Protein AF-A0A7X8H2G3-F1 (afdb_monomer_lite)

Foldseek 3Di:
DDPPPPQPFDWAAAPVPRDIDTDRDDDDPPHSHDPVRVVVVVVVVVVVVVVVVVLVVVLVVLLVCCVVPNKDFLVVSCVVVVDDSVSSVVSVVVCVVVQQKDKDWDDDPDDDDTTIIIHGPPPD

Radius of gyration: 27.47 Å; chains: 1; bounding box: 65×42×74 Å

Secondary structure (DSSP, 8-state):
--------PEEEE-TTT--EEEES--S-TTS---HHHHHHHHHHHHHHHHHHHHHHHHHHHHHHHHHHH-SEEHHHHHHHHT--HHHHHHHHHHHHHTTSEEEEEEPPSSSSPPEEEEEE----

Structure (mmCIF, N/CA/C/O backbone):
data_AF-A0A7X8H2G3-F1
#
_entry.id   AF-A0A7X8H2G3-F1
#
loop_
_atom_site.group_PDB
_atom_site.id
_atom_site.type_symbol
_atom_site.label_atom_id
_atom_site.label_alt_id
_atom_site.label_comp_id
_atom_site.label_asym_id
_atom_site.label_entity_id
_atom_site.label_seq_id
_atom_site.pdbx_PDB_ins_code
_atom_site.Cartn_x
_atom_site.Cartn_y
_atom_site.Cartn_z
_atom_site.occupancy
_atom_site.B_iso_or_equiv
_atom_site.auth_seq_id
_atom_site.auth_comp_id
_atom_site.auth_asym_id
_atom_site.auth_atom_id
_atom_site.pdbx_PDB_model_num
ATOM 1 N N . MET A 1 1 ? -41.137 31.324 54.598 1.00 36.53 1 MET A N 1
ATOM 2 C CA . MET A 1 1 ? -40.638 29.956 54.339 1.00 36.53 1 MET A CA 1
ATOM 3 C C . MET A 1 1 ? -40.119 29.916 52.912 1.00 36.53 1 MET A C 1
ATOM 5 O O . MET A 1 1 ? -40.922 29.899 51.993 1.00 36.53 1 MET A O 1
ATOM 9 N N . VAL A 1 2 ? -38.802 30.014 52.719 1.00 39.34 2 VAL A N 1
ATOM 10 C CA . VAL A 1 2 ? -38.178 29.915 51.390 1.00 39.34 2 VAL A CA 1
ATOM 11 C C . VAL A 1 2 ? -37.673 28.482 51.263 1.00 39.34 2 VAL A C 1
ATOM 13 O O . VAL A 1 2 ? -36.795 28.074 52.019 1.00 39.34 2 VAL A O 1
ATOM 16 N N . MET A 1 3 ? -38.301 27.694 50.392 1.00 40.03 3 MET A N 1
ATOM 17 C CA . MET A 1 3 ? -37.869 26.334 50.073 1.00 40.03 3 MET A CA 1
ATOM 18 C C . MET A 1 3 ? -36.487 26.419 49.418 1.00 40.03 3 MET A C 1
ATOM 20 O O . MET A 1 3 ? -36.346 26.955 48.319 1.00 40.03 3 MET A O 1
ATOM 24 N N . GLY A 1 4 ? -35.458 25.937 50.115 1.00 42.22 4 GLY A N 1
ATOM 25 C CA . GLY A 1 4 ? -34.125 25.784 49.550 1.00 42.22 4 GLY A CA 1
ATOM 26 C C . GLY A 1 4 ? -34.157 24.707 48.471 1.00 42.22 4 GLY A C 1
ATOM 27 O O . GLY A 1 4 ? -34.180 23.520 48.787 1.00 42.22 4 GLY A O 1
ATOM 28 N N . ASN A 1 5 ? -34.146 25.113 47.202 1.00 48.19 5 ASN A N 1
ATOM 29 C CA . ASN A 1 5 ? -33.865 24.204 46.096 1.00 48.19 5 ASN A CA 1
ATOM 30 C C . ASN A 1 5 ? -32.389 23.796 46.174 1.00 48.19 5 ASN A C 1
ATOM 32 O O . ASN A 1 5 ? -31.510 24.444 45.611 1.00 48.19 5 ASN A O 1
ATOM 36 N N . SER A 1 6 ? -32.125 22.723 46.919 1.00 51.69 6 SER A N 1
ATOM 37 C CA . SER A 1 6 ? -30.857 22.002 46.915 1.00 51.69 6 SER A CA 1
ATOM 38 C C . SER A 1 6 ? -30.659 21.373 45.533 1.00 51.69 6 SER A C 1
ATOM 40 O O . SER A 1 6 ? -31.082 20.247 45.269 1.00 51.69 6 SER A O 1
ATOM 42 N N . LEU A 1 7 ? -30.056 22.126 44.614 1.00 52.06 7 LEU A N 1
ATOM 43 C CA . LEU A 1 7 ? -29.470 21.560 43.405 1.00 52.06 7 LEU A CA 1
ATOM 44 C C . LEU A 1 7 ? -28.256 20.743 43.854 1.00 52.06 7 LEU A C 1
ATOM 46 O O . LEU A 1 7 ? -27.171 21.281 44.065 1.00 52.06 7 LEU A O 1
ATOM 50 N N . SER A 1 8 ? -28.456 19.445 44.074 1.00 56.97 8 SER A N 1
ATOM 51 C CA . SER A 1 8 ? -27.357 18.533 44.375 1.00 56.97 8 SER A CA 1
ATOM 52 C C . SER A 1 8 ? -26.426 18.468 43.162 1.00 56.97 8 SER A C 1
ATOM 54 O O . SER A 1 8 ? -26.783 17.963 42.100 1.00 56.97 8 SER A O 1
ATOM 56 N N . ALA A 1 9 ? -25.231 19.044 43.299 1.00 59.00 9 ALA A N 1
ATOM 57 C CA . ALA A 1 9 ? -24.186 18.924 42.297 1.00 59.00 9 ALA A CA 1
ATOM 58 C C . ALA A 1 9 ? -23.723 17.464 42.261 1.00 59.00 9 ALA A C 1
ATOM 60 O O . ALA A 1 9 ? -23.255 16.920 43.263 1.00 59.00 9 ALA A O 1
ATOM 61 N N . TYR A 1 10 ? -23.857 16.816 41.109 1.00 65.31 10 TYR A N 1
ATOM 62 C CA . TYR A 1 10 ? -23.381 15.452 40.947 1.00 65.31 10 TYR A CA 1
ATOM 63 C C . TYR A 1 10 ? -21.933 15.477 40.462 1.00 65.31 10 TYR A C 1
ATOM 65 O O . TYR A 1 10 ? -21.620 16.068 39.425 1.00 65.31 10 TYR A O 1
ATOM 73 N N . ARG A 1 11 ? -21.051 14.808 41.211 1.00 68.88 11 ARG A N 1
ATOM 74 C CA . ARG A 1 11 ? -19.658 14.561 40.826 1.00 68.88 11 ARG A CA 1
ATOM 75 C C . ARG A 1 11 ? -19.550 13.258 40.056 1.00 68.88 11 ARG A C 1
ATOM 77 O O . ARG A 1 11 ? -19.996 12.213 40.530 1.00 68.88 11 ARG A O 1
ATOM 84 N N . PHE A 1 12 ? -18.916 13.294 38.890 1.00 74.94 12 PHE A N 1
ATOM 85 C CA . PHE A 1 12 ? -18.585 12.081 38.148 1.00 74.94 12 PHE A CA 1
ATOM 86 C C . PHE A 1 12 ? -17.124 12.063 37.728 1.00 74.94 12 PHE A C 1
ATOM 88 O O . PHE A 1 12 ? -16.520 13.092 37.437 1.00 74.94 12 PHE A O 1
ATOM 95 N N . LYS A 1 13 ? -16.574 10.852 37.640 1.00 79.12 13 LYS A N 1
ATOM 96 C CA . LYS A 1 13 ? -15.223 10.604 37.150 1.00 79.12 13 LYS A CA 1
ATOM 97 C C . LYS A 1 13 ? -15.294 10.086 35.721 1.00 79.12 13 LYS A C 1
ATOM 99 O O . LYS A 1 13 ? -15.944 9.072 35.467 1.00 79.12 13 LYS A O 1
ATOM 104 N N . CYS A 1 14 ? -14.646 10.784 34.793 1.00 78.75 14 CYS A N 1
ATOM 105 C CA . CYS A 1 14 ? -14.548 10.339 33.407 1.00 78.75 14 CYS A CA 1
ATOM 106 C C . CYS A 1 14 ? -13.793 9.002 33.329 1.00 78.75 14 CYS A C 1
ATOM 108 O O . CYS A 1 14 ? -12.720 8.876 33.915 1.00 78.75 14 CYS A O 1
ATOM 110 N N . ILE A 1 15 ? -14.314 8.023 32.590 1.00 83.75 15 ILE A N 1
ATOM 111 C CA . ILE A 1 15 ? -13.676 6.708 32.424 1.00 83.75 15 ILE A CA 1
ATOM 112 C C . ILE A 1 15 ? -12.333 6.835 31.686 1.00 83.75 15 ILE A C 1
ATOM 114 O O . ILE A 1 15 ? -11.356 6.206 32.086 1.00 83.75 15 ILE A O 1
ATOM 118 N N . ASP A 1 16 ? -12.260 7.697 30.669 1.00 82.50 16 ASP A N 1
ATOM 119 C CA . ASP A 1 16 ? -11.067 7.838 29.825 1.00 82.50 16 ASP A CA 1
ATOM 120 C C . ASP A 1 16 ? -9.958 8.652 30.496 1.00 82.50 16 ASP A C 1
ATOM 122 O O . ASP A 1 16 ? -8.820 8.205 30.595 1.00 82.50 16 ASP A O 1
ATOM 126 N N . CYS A 1 17 ? -10.266 9.870 30.953 1.00 86.19 17 CYS A N 1
ATOM 127 C CA . CYS A 1 17 ? -9.245 10.775 31.490 1.00 86.19 17 CYS A CA 1
ATOM 128 C C . CYS A 1 17 ? -9.153 10.771 33.016 1.00 86.19 17 CYS A C 1
ATOM 130 O O . CYS A 1 17 ? -8.315 11.483 33.566 1.00 86.19 17 CYS A O 1
ATOM 132 N N . ARG A 1 18 ? -10.018 10.014 33.709 1.00 83.19 18 ARG A N 1
ATOM 133 C CA . ARG A 1 18 ? -10.097 9.923 35.180 1.00 83.19 18 ARG A CA 1
ATOM 134 C C . ARG A 1 18 ? -10.293 11.257 35.911 1.00 83.19 18 ARG A C 1
ATOM 136 O O . ARG A 1 18 ? -10.220 11.271 37.137 1.00 83.19 18 ARG A O 1
ATOM 143 N N . LYS A 1 19 ? -10.559 12.356 35.198 1.00 82.81 19 LYS A N 1
ATOM 144 C CA . LYS A 1 19 ? -10.857 13.666 35.788 1.00 82.81 19 LYS A CA 1
ATOM 145 C C . LYS A 1 19 ? -12.267 13.689 36.363 1.00 82.81 19 LYS A C 1
ATOM 147 O O . LYS A 1 19 ? -13.162 13.023 35.838 1.00 82.81 19 LYS A O 1
ATOM 152 N N . GLU A 1 20 ? -12.424 14.450 37.436 1.00 80.38 20 GLU A N 1
ATOM 153 C CA . GLU A 1 20 ? -13.693 14.652 38.123 1.00 80.38 20 GLU A CA 1
ATOM 154 C C . GLU A 1 20 ? -14.376 15.913 37.589 1.00 80.38 20 GLU A C 1
ATOM 156 O O . GLU A 1 20 ? -13.713 16.913 37.313 1.00 80.38 20 GLU A O 1
ATOM 161 N N . TYR A 1 21 ? -15.685 15.840 37.389 1.00 73.12 21 TYR A N 1
ATOM 162 C CA . TYR A 1 21 ? -16.489 16.912 36.817 1.00 73.12 21 TYR A CA 1
ATOM 163 C C . TYR A 1 21 ? -17.759 17.087 37.648 1.00 73.12 21 TYR A C 1
ATOM 165 O O . TYR A 1 21 ? -18.391 16.099 38.030 1.00 73.12 21 TYR A O 1
ATOM 173 N N . GLU A 1 22 ? -18.128 18.340 37.901 1.00 69.38 22 GLU A N 1
ATOM 174 C CA . GLU A 1 22 ? -19.366 18.730 38.579 1.00 69.38 22 GLU A CA 1
ATOM 175 C C . GLU A 1 22 ? -20.378 19.209 37.533 1.00 69.38 22 GLU A C 1
ATOM 177 O O . GLU A 1 22 ? -20.050 20.030 36.676 1.00 69.38 22 GLU A O 1
ATOM 182 N N . THR A 1 23 ? -21.601 18.675 37.563 1.00 64.69 23 THR A N 1
ATOM 183 C CA . THR A 1 23 ? -22.693 19.107 36.674 1.00 64.69 23 THR A CA 1
ATOM 184 C C . THR A 1 23 ? -24.019 19.213 37.430 1.00 64.69 23 THR A C 1
ATOM 186 O O . THR A 1 23 ? -24.273 18.469 38.379 1.00 64.69 23 THR A O 1
ATOM 189 N N . ILE A 1 24 ? -24.844 20.173 37.000 1.00 52.06 24 ILE A N 1
ATOM 190 C CA . ILE A 1 24 ? -26.136 20.566 37.588 1.00 52.06 24 ILE A CA 1
ATOM 191 C C . ILE A 1 24 ? -27.344 20.143 36.730 1.00 52.06 24 ILE A C 1
ATOM 193 O O . ILE A 1 24 ? -28.472 20.257 37.195 1.00 52.06 24 ILE A O 1
ATOM 197 N N . HIS A 1 25 ? -27.144 19.633 35.505 1.00 48.75 25 HIS A N 1
ATOM 198 C CA . HIS A 1 25 ? -28.238 19.225 34.611 1.00 48.75 25 HIS A CA 1
ATOM 199 C C . HIS A 1 25 ? -27.859 17.985 33.782 1.00 48.75 25 HIS A C 1
ATOM 201 O O . HIS A 1 25 ? -26.744 17.891 33.264 1.00 48.75 25 HIS A O 1
ATOM 207 N N . TRP A 1 26 ? -28.785 17.027 33.663 1.00 54.12 26 TRP A N 1
ATOM 208 C CA . TRP A 1 26 ? -28.585 15.747 32.974 1.00 54.12 26 TRP A CA 1
ATOM 209 C C . TRP A 1 26 ? -29.465 15.626 31.729 1.00 54.12 26 TRP A C 1
ATOM 211 O O . TRP A 1 26 ? -30.659 15.892 31.811 1.00 54.12 26 TRP A O 1
ATOM 221 N N . GLU A 1 27 ? -28.905 15.102 30.636 1.00 48.09 27 GLU A N 1
ATOM 222 C CA . GLU A 1 27 ? -29.690 14.364 29.630 1.00 48.09 27 GLU A CA 1
ATOM 223 C C . GLU A 1 27 ? -29.228 12.900 29.488 1.00 48.09 27 GLU A C 1
ATOM 225 O O . GLU A 1 27 ? -30.066 12.041 29.248 1.00 48.09 27 GLU A O 1
ATOM 230 N N . HIS A 1 28 ? -27.956 12.535 29.748 1.00 51.22 28 HIS A N 1
ATOM 231 C CA . HIS A 1 28 ? -27.510 11.129 29.628 1.00 51.22 28 HIS A CA 1
ATOM 232 C C . HIS A 1 28 ? -26.373 10.711 30.602 1.00 51.22 28 HIS A C 1
ATOM 234 O O . HIS A 1 28 ? -25.193 10.862 30.280 1.00 51.22 28 HIS A O 1
ATOM 240 N N . PRO A 1 29 ? -26.689 10.117 31.775 1.00 54.22 29 PRO A N 1
ATOM 241 C CA . PRO A 1 29 ? -25.709 9.636 32.769 1.00 54.22 29 PRO A CA 1
ATOM 242 C C . PRO A 1 29 ? -24.947 8.349 32.398 1.00 54.22 29 PRO A C 1
ATOM 244 O O . PRO A 1 29 ? -24.005 7.967 33.095 1.00 54.22 29 PRO A O 1
ATOM 247 N N . SER A 1 30 ? -25.329 7.657 31.323 1.00 57.66 30 SER A N 1
ATOM 248 C CA . SER A 1 30 ? -24.874 6.284 31.054 1.00 57.66 30 SER A CA 1
ATOM 249 C C . SER A 1 30 ? -23.427 6.163 30.566 1.00 57.66 30 SER A C 1
ATOM 251 O O . SER A 1 30 ? -22.840 5.093 30.700 1.00 57.66 30 SER A O 1
ATOM 253 N N . GLN A 1 31 ? -22.823 7.225 30.022 1.00 61.12 31 GLN A N 1
ATOM 254 C CA . GLN A 1 31 ? -21.532 7.090 29.334 1.00 61.12 31 GLN A CA 1
ATOM 255 C C . GLN A 1 31 ? -20.30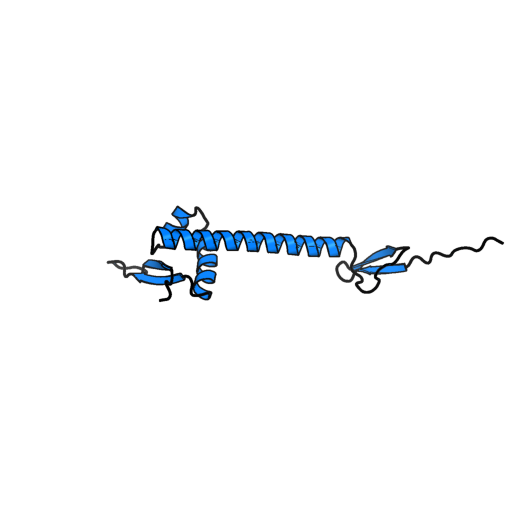5 7.446 30.182 1.00 61.12 31 GLN A C 1
ATOM 257 O O . GLN A 1 31 ? -19.217 7.022 29.816 1.00 61.12 31 GLN A O 1
ATOM 262 N N . ARG A 1 32 ? -20.441 8.191 31.297 1.00 72.56 32 ARG A N 1
ATOM 263 C CA . ARG A 1 32 ? -19.325 8.659 32.165 1.00 72.56 32 ARG A CA 1
ATOM 264 C C . ARG A 1 32 ? -18.047 9.049 31.390 1.00 72.56 32 ARG A C 1
ATOM 266 O O . ARG A 1 32 ? -16.933 8.769 31.827 1.00 72.56 32 ARG A O 1
ATOM 273 N N . ILE A 1 33 ? -18.180 9.702 30.239 1.00 75.69 33 ILE A N 1
ATOM 274 C CA . ILE A 1 33 ? -17.059 10.231 29.454 1.00 75.69 33 ILE A CA 1
ATOM 275 C C . ILE A 1 33 ? -17.275 11.738 29.351 1.00 75.69 33 ILE A C 1
ATOM 277 O O .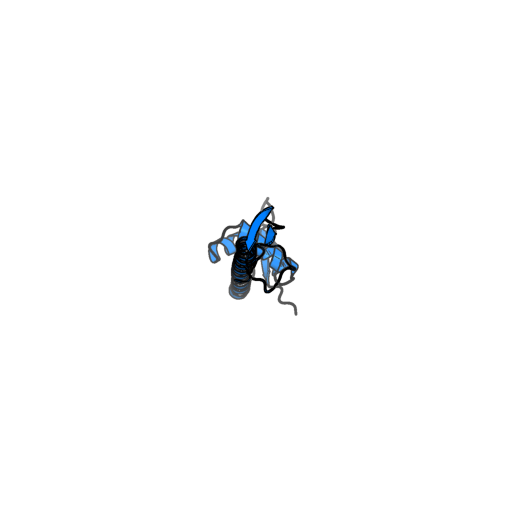 ILE A 1 33 ? -18.360 12.192 28.999 1.00 75.69 33 ILE A O 1
ATOM 281 N N . CYS A 1 34 ? -16.260 12.530 29.693 1.00 80.62 34 CYS A N 1
ATO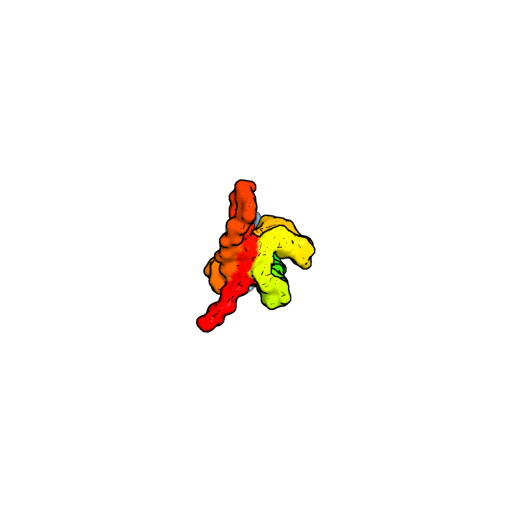M 282 C CA . CYS A 1 34 ? -16.368 13.982 29.613 1.00 80.62 34 CYS A CA 1
ATOM 283 C C . CYS A 1 34 ? -16.399 14.472 28.158 1.00 80.62 34 CYS A C 1
ATOM 285 O O . CYS A 1 34 ? -15.875 13.816 27.253 1.00 80.62 34 CYS A O 1
ATOM 287 N N . GLN A 1 35 ? -16.959 15.666 27.937 1.00 79.38 35 GLN A N 1
ATOM 288 C CA . GLN A 1 35 ? -17.076 16.265 26.603 1.00 79.38 35 GLN A CA 1
ATOM 289 C C . GLN A 1 35 ? -15.729 16.333 25.867 1.00 79.38 35 GLN A C 1
ATOM 291 O O . GLN A 1 35 ? -15.669 16.010 24.683 1.00 79.38 35 GLN A O 1
ATOM 296 N N . SER A 1 36 ? -14.629 16.663 26.556 1.00 82.56 36 SER A N 1
ATOM 297 C CA . SER A 1 36 ? -13.303 16.714 25.926 1.00 82.56 36 SER A CA 1
ATOM 298 C C . SER A 1 36 ? -12.816 15.343 25.440 1.00 82.56 36 SER A C 1
ATOM 300 O O . SER A 1 36 ? -12.233 15.255 24.362 1.00 82.56 36 SER A O 1
ATOM 302 N N . CYS A 1 37 ? -13.092 14.261 26.177 1.00 83.81 37 CYS A N 1
ATOM 303 C CA . CYS A 1 37 ? -12.779 12.898 25.741 1.00 83.81 37 CYS A CA 1
ATOM 304 C C . CYS A 1 37 ? -13.634 12.468 24.541 1.00 83.81 37 CYS A C 1
ATOM 306 O O . CYS A 1 37 ? -13.098 11.873 23.608 1.00 83.81 37 CYS A O 1
ATOM 308 N N . ILE A 1 38 ? -14.923 12.827 24.504 1.00 85.38 38 ILE A N 1
ATOM 309 C CA . ILE A 1 38 ? -15.788 12.584 23.334 1.00 85.38 38 ILE A CA 1
ATOM 310 C C . ILE A 1 38 ? -15.242 13.320 22.104 1.00 85.38 38 ILE A C 1
ATOM 312 O O . ILE A 1 38 ? -15.101 12.723 21.037 1.00 85.38 38 ILE A O 1
ATOM 316 N N . ILE A 1 39 ? -14.891 14.599 22.257 1.00 86.50 39 ILE A N 1
ATOM 317 C CA . ILE A 1 39 ? -14.323 15.418 21.181 1.00 86.50 39 ILE A CA 1
ATOM 318 C C . ILE A 1 39 ? -13.006 14.815 20.680 1.00 86.50 39 ILE A C 1
ATOM 320 O O . ILE A 1 39 ? -12.814 14.705 19.475 1.00 86.50 39 ILE A O 1
ATOM 324 N N . ASN A 1 40 ? -12.117 14.371 21.572 1.00 86.31 40 ASN A N 1
ATOM 325 C CA . ASN A 1 40 ? -10.852 13.749 21.172 1.00 86.31 40 ASN A CA 1
ATOM 326 C C . ASN A 1 40 ? -11.057 12.429 20.418 1.00 86.31 40 ASN A C 1
ATOM 328 O O . ASN A 1 40 ? -10.363 12.186 19.432 1.00 86.31 40 ASN A O 1
ATOM 332 N N . ARG A 1 41 ? -12.023 11.596 20.832 1.00 88.06 41 ARG A N 1
ATOM 333 C CA . ARG A 1 41 ? -12.391 10.378 20.090 1.00 88.06 41 ARG A CA 1
ATOM 334 C C . ARG A 1 41 ? -12.882 10.714 18.681 1.00 88.06 41 ARG A C 1
ATOM 336 O O . ARG A 1 41 ? -12.419 10.093 17.731 1.00 88.06 41 ARG A O 1
ATOM 343 N N . ARG A 1 42 ? -13.758 11.718 18.544 1.00 87.88 42 ARG A N 1
ATOM 344 C CA . ARG A 1 42 ? -14.253 12.187 17.237 1.00 87.88 42 ARG A CA 1
ATOM 345 C C . ARG A 1 42 ? -13.115 12.706 16.361 1.00 87.88 42 ARG A C 1
ATOM 347 O O . ARG A 1 42 ? -12.941 12.200 15.263 1.00 87.88 42 ARG A O 1
ATOM 354 N N . LYS A 1 43 ? -12.260 13.585 16.894 1.00 89.75 43 LYS A N 1
ATOM 355 C CA . LYS A 1 43 ? -11.082 14.105 16.177 1.00 89.75 43 LYS A CA 1
ATOM 356 C C . LYS A 1 43 ? -10.154 12.995 15.694 1.00 89.75 43 LYS A C 1
ATOM 358 O O . LYS A 1 43 ? -9.641 13.063 14.580 1.00 89.75 43 LYS A O 1
ATOM 363 N N . LYS A 1 44 ? -9.944 11.963 16.519 1.00 87.62 44 LYS A N 1
ATOM 364 C CA . LYS A 1 44 ? -9.156 10.791 16.131 1.00 87.62 44 LYS A CA 1
ATOM 365 C C . LYS A 1 44 ? -9.810 10.058 14.956 1.00 87.62 44 LYS A C 1
ATOM 367 O O . LYS A 1 44 ? -9.143 9.861 13.945 1.00 87.62 44 LYS A O 1
ATOM 372 N N . GLN A 1 45 ? -11.102 9.746 15.051 1.00 88.00 45 GLN A N 1
ATOM 373 C CA . GLN A 1 45 ? -11.848 9.091 13.969 1.00 88.00 45 GLN A CA 1
ATOM 374 C C . GLN A 1 45 ? -11.827 9.911 12.672 1.00 88.00 45 GLN A C 1
ATOM 376 O O . GLN A 1 45 ? -11.577 9.367 11.602 1.00 88.00 45 GLN A O 1
ATOM 381 N N . GLU A 1 46 ? -12.015 11.228 12.760 1.00 90.25 46 GLU A N 1
ATOM 382 C CA . GLU A 1 46 ? -11.961 12.130 11.605 1.00 90.25 46 GLU A CA 1
ATOM 383 C C . GLU A 1 46 ? -10.576 12.125 10.945 1.00 90.25 46 GLU A C 1
ATOM 385 O O . GLU A 1 46 ? -10.475 12.093 9.719 1.00 90.25 46 GLU A O 1
ATOM 390 N N . SER A 1 47 ? -9.503 12.119 11.742 1.00 86.38 47 SER A N 1
ATOM 391 C CA . SER A 1 47 ? -8.133 12.058 11.219 1.00 86.38 47 SER A CA 1
ATOM 392 C C . SER A 1 47 ? -7.813 10.721 10.541 1.00 86.38 47 SER A C 1
ATOM 394 O O . SER A 1 47 ? -7.161 10.703 9.497 1.00 86.38 47 SER A O 1
ATOM 396 N N . GLU A 1 48 ? -8.311 9.610 11.092 1.00 90.06 48 GLU A N 1
ATOM 397 C CA . GLU A 1 48 ? -8.145 8.266 10.530 1.00 90.06 48 GLU A CA 1
ATOM 398 C C . GLU A 1 48 ? -8.922 8.122 9.214 1.00 90.06 48 GLU A C 1
ATOM 400 O O . GLU A 1 48 ? -8.378 7.623 8.229 1.00 90.06 48 GLU A O 1
ATOM 405 N N . GLU A 1 49 ? -10.153 8.636 9.152 1.00 90.06 49 GLU A N 1
ATOM 406 C CA . GLU A 1 49 ? -10.972 8.626 7.936 1.00 90.06 49 GLU A CA 1
ATOM 407 C C . GLU A 1 49 ? -10.339 9.474 6.822 1.00 90.06 49 GLU A C 1
ATOM 409 O O . GLU A 1 49 ? -10.269 9.057 5.665 1.00 90.06 49 GLU A O 1
ATOM 414 N N . GLN A 1 50 ? -9.797 10.649 7.160 1.00 86.81 50 GLN A N 1
ATOM 415 C CA . GLN A 1 50 ? -9.070 11.479 6.197 1.00 86.81 50 GLN A CA 1
ATOM 416 C C . GLN A 1 50 ? -7.804 10.788 5.673 1.00 86.81 50 GLN A C 1
ATOM 418 O O . GLN A 1 50 ? -7.526 10.853 4.471 1.00 86.81 50 GLN A O 1
ATOM 423 N N . ALA A 1 51 ? -7.049 10.112 6.544 1.00 83.69 51 ALA A N 1
ATOM 424 C CA . ALA A 1 51 ? -5.874 9.343 6.146 1.00 83.69 51 ALA A CA 1
ATOM 425 C C . ALA A 1 51 ? -6.257 8.193 5.204 1.00 83.69 51 ALA A C 1
ATOM 427 O O . ALA A 1 51 ? -5.666 8.060 4.133 1.00 83.69 51 ALA A O 1
ATOM 428 N N . LYS A 1 52 ? -7.311 7.444 5.544 1.00 86.06 52 LYS A N 1
ATOM 429 C CA . LYS A 1 52 ? -7.835 6.345 4.727 1.00 86.06 52 LYS A CA 1
ATOM 430 C C . LYS A 1 52 ? -8.324 6.824 3.362 1.00 86.06 52 LYS A C 1
ATOM 432 O O . LYS A 1 52 ? -8.002 6.231 2.338 1.00 86.06 52 LYS A O 1
ATOM 437 N N . LYS A 1 53 ? -9.025 7.957 3.317 1.00 87.56 53 LYS A N 1
ATOM 438 C CA . LYS A 1 53 ? -9.454 8.580 2.060 1.00 87.56 53 LYS A CA 1
ATOM 439 C C . LYS A 1 53 ? -8.270 8.992 1.183 1.00 87.56 53 LYS A C 1
ATOM 441 O O . LYS A 1 53 ? -8.327 8.840 -0.035 1.00 87.56 53 LYS A O 1
ATOM 446 N N . LYS A 1 54 ? -7.202 9.527 1.779 1.00 85.25 54 LYS A N 1
ATOM 447 C CA . LYS A 1 54 ? -5.977 9.888 1.050 1.00 85.25 54 LYS A CA 1
ATOM 448 C C . LYS A 1 54 ? -5.250 8.653 0.516 1.00 85.25 54 LYS A C 1
ATOM 450 O O . LYS A 1 54 ? -4.739 8.704 -0.598 1.00 85.25 54 LYS A O 1
ATOM 455 N N . GLU A 1 55 ? -5.207 7.578 1.296 1.00 85.44 55 GLU A N 1
ATOM 456 C CA . GLU A 1 55 ? -4.630 6.300 0.877 1.00 85.44 55 GLU A CA 1
ATOM 457 C C . GLU A 1 55 ? -5.402 5.706 -0.307 1.00 85.44 55 GLU A C 1
ATOM 459 O O . GLU A 1 55 ? -4.796 5.406 -1.331 1.00 85.44 55 GLU A O 1
ATOM 464 N N . ASN A 1 56 ? -6.737 5.675 -0.235 1.00 89.44 56 ASN A N 1
ATOM 465 C CA . ASN A 1 56 ? -7.583 5.208 -1.337 1.00 89.44 56 ASN A CA 1
ATOM 466 C C . ASN A 1 56 ? -7.330 5.982 -2.640 1.00 89.44 56 ASN A C 1
ATOM 468 O O . ASN A 1 56 ? -7.197 5.371 -3.693 1.00 89.44 56 ASN A O 1
ATOM 472 N N . ARG A 1 57 ? -7.171 7.310 -2.574 1.00 93.56 57 ARG A N 1
ATOM 473 C CA . ARG A 1 57 ? -6.832 8.116 -3.762 1.00 93.56 57 ARG A CA 1
ATOM 474 C C . ARG A 1 57 ? -5.506 7.703 -4.396 1.00 93.56 57 ARG A C 1
ATOM 476 O O . ARG A 1 57 ? -5.399 7.644 -5.610 1.00 93.56 57 ARG A O 1
ATOM 483 N N . LEU A 1 58 ? -4.494 7.391 -3.584 1.00 93.75 58 LEU A N 1
ATOM 484 C CA . LEU A 1 58 ? -3.205 6.945 -4.114 1.00 93.75 58 LEU A CA 1
ATOM 485 C C . LEU A 1 58 ? -3.300 5.553 -4.758 1.00 93.75 58 LEU A C 1
ATOM 487 O O . LEU A 1 58 ? -2.585 5.269 -5.718 1.00 93.75 58 LEU A O 1
ATOM 491 N N . GLN A 1 59 ? -4.165 4.686 -4.234 1.00 94.81 59 GLN A N 1
ATOM 492 C CA . GLN A 1 59 ? -4.450 3.384 -4.837 1.00 94.81 59 GLN A CA 1
ATOM 493 C C . GLN A 1 59 ? -5.146 3.538 -6.194 1.00 94.81 59 GLN A C 1
ATOM 495 O O . GLN A 1 59 ? -4.755 2.867 -7.148 1.00 94.81 59 GLN A O 1
ATOM 500 N N . GLU A 1 60 ? -6.112 4.452 -6.300 1.00 95.44 60 GLU A N 1
ATOM 501 C CA . GLU A 1 60 ? -6.762 4.817 -7.566 1.00 95.44 60 GLU A CA 1
ATOM 502 C C . GLU A 1 60 ? -5.733 5.349 -8.578 1.00 95.44 60 GLU A C 1
ATOM 504 O O . GLU A 1 60 ? -5.630 4.812 -9.681 1.00 95.44 60 GLU A O 1
ATOM 509 N N . ASP A 1 61 ? -4.880 6.297 -8.169 1.00 95.69 61 ASP A N 1
ATOM 510 C CA . ASP A 1 61 ? -3.814 6.849 -9.019 1.00 95.69 61 ASP A CA 1
ATOM 511 C C . ASP A 1 61 ? -2.849 5.756 -9.528 1.00 95.69 61 ASP A C 1
ATOM 513 O O . ASP A 1 61 ? -2.408 5.768 -10.682 1.00 95.69 61 ASP A O 1
ATOM 517 N N . LEU A 1 62 ? -2.500 4.789 -8.668 1.00 95.69 62 LEU A N 1
ATOM 518 C CA . LEU A 1 62 ? -1.659 3.643 -9.028 1.00 95.69 62 LEU A CA 1
ATOM 519 C C . LEU A 1 62 ? -2.320 2.770 -10.096 1.00 95.69 62 LEU A C 1
ATOM 521 O O . LEU A 1 62 ? -1.661 2.375 -11.062 1.00 95.69 62 LEU A O 1
ATOM 525 N N . VAL A 1 63 ? -3.609 2.475 -9.929 1.00 95.56 63 VAL A N 1
ATOM 526 C CA . VAL A 1 63 ? -4.385 1.692 -10.894 1.00 95.56 63 VAL A CA 1
ATOM 527 C C . VAL A 1 63 ? -4.466 2.425 -12.229 1.00 95.56 63 VAL A C 1
ATOM 529 O O . VAL A 1 63 ? -4.203 1.815 -13.265 1.00 95.56 63 VAL A O 1
ATOM 532 N N . ASP A 1 64 ? -4.734 3.730 -12.222 1.00 95.69 64 ASP A N 1
ATOM 533 C CA . ASP A 1 64 ? -4.813 4.543 -13.437 1.00 95.69 64 ASP A CA 1
ATOM 534 C C . ASP A 1 64 ? -3.485 4.589 -14.198 1.00 95.69 64 ASP A C 1
ATOM 536 O O . ASP A 1 64 ? -3.454 4.472 -15.428 1.00 95.69 64 ASP A O 1
ATOM 540 N N . ILE A 1 65 ? -2.361 4.692 -13.487 1.00 96.25 65 ILE A N 1
ATOM 541 C CA . ILE A 1 65 ? -1.032 4.652 -14.104 1.00 96.25 65 ILE A CA 1
ATOM 542 C C . ILE A 1 65 ? -0.743 3.284 -14.711 1.00 96.25 65 ILE A C 1
ATOM 544 O O . ILE A 1 65 ? -0.281 3.219 -15.852 1.00 96.25 65 ILE A O 1
ATOM 548 N N . LEU A 1 66 ? -1.033 2.195 -13.998 1.00 95.06 66 LEU A N 1
ATOM 549 C CA . LEU A 1 66 ? -0.843 0.845 -14.532 1.00 95.06 66 LEU A CA 1
ATOM 550 C C . LEU A 1 66 ? -1.782 0.565 -15.715 1.00 95.06 66 LEU A C 1
ATOM 552 O O . LEU A 1 66 ? -1.401 -0.134 -16.650 1.00 95.06 66 LEU A O 1
ATOM 556 N N . LYS A 1 67 ? -2.980 1.158 -15.730 1.00 94.62 67 LYS A N 1
ATOM 557 C CA . LYS A 1 67 ? -3.907 1.096 -16.868 1.00 94.62 67 LYS A CA 1
ATOM 558 C C . LYS A 1 67 ? -3.369 1.849 -18.082 1.00 94.62 67 LYS A C 1
ATOM 560 O O . LYS A 1 67 ? -3.496 1.374 -19.205 1.00 94.62 67 LYS A O 1
ATOM 565 N N . LYS A 1 68 ? -2.773 3.023 -17.859 1.00 95.75 68 LYS A N 1
ATOM 566 C CA . LYS A 1 68 ? -2.290 3.915 -18.920 1.00 95.75 68 LYS A CA 1
ATOM 567 C C . LYS A 1 68 ? -0.960 3.472 -19.528 1.00 95.75 68 LYS A C 1
ATOM 569 O O . LYS A 1 68 ? -0.786 3.580 -20.736 1.00 95.75 68 LYS A O 1
ATOM 574 N N . TYR A 1 69 ? -0.017 3.029 -18.702 1.00 94.94 69 TYR A N 1
ATOM 575 C CA . TYR A 1 69 ? 1.353 2.711 -19.123 1.00 94.94 69 TYR A CA 1
ATOM 576 C C . TYR A 1 69 ? 1.647 1.205 -19.151 1.00 94.94 69 TYR A C 1
ATOM 578 O O . TYR A 1 69 ? 2.694 0.800 -19.650 1.00 94.94 69 TYR A O 1
ATOM 586 N N . GLY A 1 70 ? 0.736 0.371 -18.642 1.00 94.25 70 GLY A N 1
ATOM 587 C CA . GLY A 1 70 ? 0.916 -1.073 -18.568 1.00 94.25 70 GLY A CA 1
ATOM 588 C C . GLY A 1 70 ? 1.795 -1.498 -17.391 1.00 94.25 70 GLY A C 1
ATOM 589 O O . GLY A 1 70 ? 1.723 -0.938 -16.297 1.00 94.25 70 GLY A O 1
ATOM 590 N N . ALA A 1 71 ? 2.603 -2.537 -17.609 1.00 95.56 71 ALA A N 1
ATOM 591 C CA . ALA A 1 71 ? 3.431 -3.118 -16.563 1.00 95.56 71 ALA A CA 1
ATOM 592 C C . ALA A 1 71 ? 4.631 -2.221 -16.228 1.00 95.56 71 ALA A C 1
ATOM 594 O O . ALA A 1 71 ? 5.485 -1.990 -17.082 1.00 95.56 71 ALA A O 1
ATOM 595 N N . LEU A 1 72 ? 4.733 -1.775 -14.978 1.00 96.88 72 LEU A N 1
ATOM 596 C CA . LEU A 1 72 ? 5.794 -0.877 -14.519 1.00 96.88 72 LEU A CA 1
ATOM 597 C C . LEU A 1 72 ? 6.557 -1.467 -13.340 1.00 96.88 72 LEU A C 1
ATOM 599 O O . LEU A 1 72 ? 6.027 -2.225 -12.528 1.00 96.88 72 LEU A O 1
ATOM 603 N N . THR A 1 73 ? 7.819 -1.090 -13.214 1.00 96.12 73 THR A N 1
ATOM 604 C CA . THR A 1 73 ? 8.625 -1.377 -12.031 1.00 96.12 73 THR A CA 1
ATOM 605 C C . THR A 1 73 ? 8.299 -0.407 -10.900 1.00 96.12 73 THR A C 1
ATOM 607 O O . THR A 1 73 ? 7.820 0.710 -11.097 1.00 96.12 73 THR A O 1
ATOM 610 N N . ARG A 1 74 ? 8.656 -0.790 -9.670 1.00 93.94 74 ARG A N 1
ATOM 611 C CA . ARG A 1 74 ? 8.532 0.106 -8.509 1.00 93.94 74 ARG A CA 1
ATOM 612 C C . ARG A 1 74 ? 9.289 1.430 -8.693 1.00 93.94 74 ARG A C 1
ATOM 614 O O . ARG A 1 74 ? 8.866 2.430 -8.130 1.00 93.94 74 ARG A O 1
ATOM 621 N N . GLY A 1 75 ? 10.416 1.429 -9.411 1.00 94.38 75 GLY A N 1
ATOM 622 C CA . GLY A 1 75 ? 11.184 2.651 -9.679 1.00 94.38 75 GLY A CA 1
ATOM 623 C C . GLY A 1 75 ? 10.410 3.610 -10.577 1.00 94.38 75 GLY A C 1
ATOM 624 O O . GLY A 1 75 ? 10.212 4.763 -10.215 1.00 94.38 75 GLY A O 1
ATOM 625 N N . GLU A 1 76 ? 9.864 3.091 -11.674 1.00 95.50 76 GLU A N 1
ATOM 626 C CA . GLU A 1 76 ? 9.051 3.877 -12.607 1.00 95.50 76 GLU A CA 1
ATOM 627 C C . GLU A 1 76 ? 7.780 4.418 -11.940 1.00 95.50 76 GLU A C 1
ATOM 629 O O . GLU A 1 76 ? 7.418 5.572 -12.146 1.00 95.50 76 GLU A O 1
ATOM 634 N N . LEU A 1 77 ? 7.125 3.634 -11.077 1.00 96.06 77 LEU A N 1
ATOM 635 C CA . 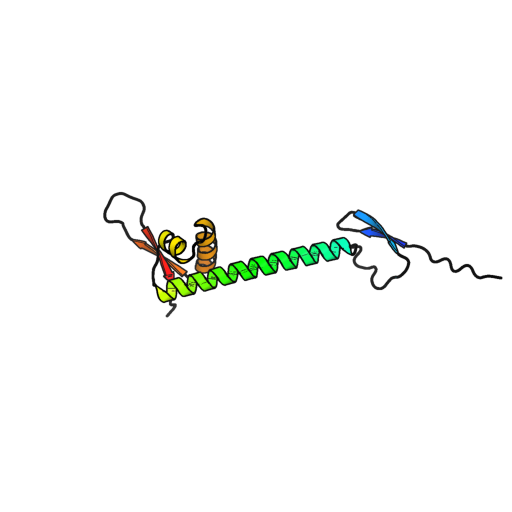LEU A 1 77 ? 5.962 4.108 -10.317 1.00 96.06 77 LEU A CA 1
ATOM 636 C C . LEU A 1 77 ? 6.312 5.273 -9.380 1.00 96.06 77 LEU A C 1
ATOM 638 O O . LEU A 1 77 ? 5.529 6.212 -9.252 1.00 96.06 77 LEU A O 1
ATOM 642 N N . VAL A 1 78 ? 7.492 5.239 -8.754 1.00 96.44 78 VAL A N 1
ATOM 643 C CA . VAL A 1 78 ? 7.985 6.341 -7.913 1.00 96.44 78 VAL A CA 1
ATOM 644 C C . VAL A 1 78 ? 8.204 7.603 -8.744 1.00 96.44 78 VAL A C 1
ATOM 646 O O . VAL A 1 78 ? 7.768 8.674 -8.328 1.00 96.44 78 VAL A O 1
ATOM 649 N N . GLU A 1 79 ? 8.813 7.482 -9.923 1.00 96.12 79 GLU A N 1
ATOM 650 C CA . GLU A 1 79 ? 9.049 8.616 -10.826 1.00 96.12 79 GLU A CA 1
ATOM 651 C C . GLU A 1 79 ? 7.744 9.221 -11.355 1.00 96.12 79 GLU A C 1
ATOM 653 O O . GLU A 1 79 ? 7.615 10.441 -11.433 1.00 96.12 79 GLU A O 1
ATOM 658 N N . LYS A 1 80 ? 6.749 8.387 -11.682 1.00 94.38 80 LYS A N 1
ATOM 659 C CA . LYS A 1 80 ? 5.463 8.858 -12.218 1.00 94.38 80 LYS A CA 1
ATOM 660 C C . LYS A 1 80 ? 4.569 9.506 -11.162 1.00 94.38 80 LYS A C 1
ATOM 662 O O . LYS A 1 80 ? 3.891 10.479 -11.474 1.00 94.38 80 LYS A O 1
ATOM 667 N N . LEU A 1 81 ? 4.552 8.981 -9.936 1.00 93.31 81 LEU A N 1
ATOM 668 C CA . LEU A 1 81 ? 3.677 9.473 -8.861 1.00 93.31 81 LEU A CA 1
ATOM 669 C C . LEU A 1 81 ? 4.342 10.510 -7.952 1.00 93.31 81 LEU A C 1
ATOM 671 O O . LEU A 1 81 ? 3.653 11.167 -7.168 1.00 93.31 81 LEU A O 1
ATOM 675 N N . ASN A 1 82 ? 5.670 10.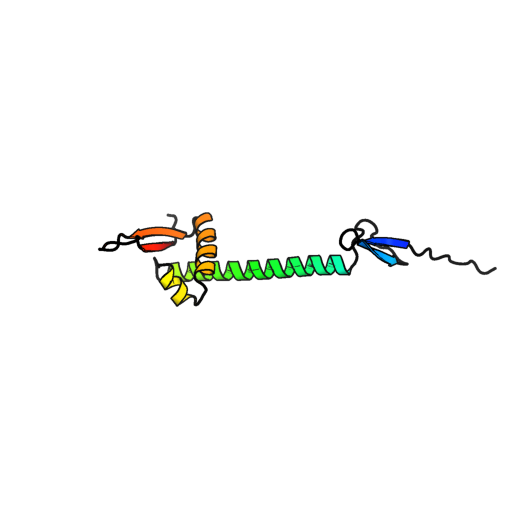639 -8.023 1.00 95.06 82 ASN A N 1
ATOM 676 C CA . ASN A 1 82 ? 6.475 11.452 -7.115 1.00 95.06 82 ASN A CA 1
ATOM 677 C C . ASN A 1 82 ? 6.144 11.160 -5.635 1.00 95.06 82 ASN A C 1
ATOM 679 O O . ASN A 1 82 ? 5.866 12.058 -4.835 1.00 95.06 82 ASN A O 1
ATOM 683 N N . LYS A 1 83 ? 6.092 9.868 -5.281 1.00 94.69 83 LYS A N 1
ATOM 684 C CA . LYS A 1 83 ? 5.813 9.389 -3.916 1.00 94.69 83 LYS A CA 1
ATOM 685 C C . LYS A 1 83 ? 6.953 8.528 -3.383 1.00 94.69 83 LYS A C 1
ATOM 687 O O . LYS A 1 83 ? 7.644 7.878 -4.166 1.00 94.69 83 LYS A O 1
ATOM 692 N N . PRO A 1 84 ? 7.122 8.450 -2.050 1.00 95.81 84 PRO A N 1
ATOM 693 C CA . PRO A 1 84 ? 8.135 7.597 -1.449 1.00 95.81 84 PRO A CA 1
ATOM 694 C C . PRO A 1 84 ? 7.981 6.130 -1.854 1.00 95.81 84 PRO A C 1
ATOM 696 O O . PRO A 1 84 ? 6.881 5.580 -1.912 1.00 95.81 84 PRO A O 1
ATOM 699 N N . ARG A 1 85 ? 9.119 5.467 -2.067 1.00 94.75 85 ARG A N 1
ATOM 700 C CA . ARG A 1 85 ? 9.193 4.063 -2.492 1.00 94.75 85 ARG A CA 1
ATOM 701 C C . ARG A 1 85 ? 8.472 3.094 -1.551 1.00 94.75 85 ARG A C 1
ATOM 703 O O . ARG A 1 85 ? 7.935 2.093 -2.021 1.00 94.75 85 ARG A O 1
ATOM 710 N N . THR A 1 86 ? 8.505 3.365 -0.248 1.00 95.38 86 THR A N 1
ATOM 711 C CA . THR A 1 86 ? 7.811 2.577 0.781 1.00 95.38 86 THR A CA 1
ATOM 712 C C . THR A 1 86 ? 6.303 2.735 0.647 1.00 95.38 86 THR A C 1
ATOM 714 O O . THR A 1 86 ? 5.624 1.740 0.447 1.00 95.38 86 THR A O 1
ATOM 717 N N . THR A 1 87 ? 5.806 3.974 0.577 1.00 94.88 87 THR A N 1
ATOM 718 C CA . THR A 1 87 ? 4.379 4.272 0.385 1.00 94.88 87 THR A CA 1
ATOM 719 C C . THR A 1 87 ? 3.814 3.600 -0.864 1.00 94.88 87 THR A C 1
ATOM 721 O O . THR A 1 87 ? 2.736 3.016 -0.810 1.00 94.88 87 THR A O 1
ATOM 724 N N . ILE A 1 88 ? 4.544 3.634 -1.983 1.00 95.81 88 ILE A N 1
ATOM 725 C CA . ILE A 1 88 ? 4.139 2.924 -3.203 1.00 95.81 88 ILE A CA 1
ATOM 726 C C . ILE A 1 88 ? 4.032 1.416 -2.952 1.00 95.81 88 ILE A C 1
ATOM 728 O O . ILE A 1 88 ? 3.056 0.798 -3.362 1.00 95.81 88 ILE A O 1
ATOM 732 N N . TYR A 1 89 ? 5.011 0.819 -2.267 1.00 94.94 89 TYR A N 1
ATOM 733 C CA . TYR A 1 89 ? 4.997 -0.612 -1.972 1.00 94.94 89 TYR A CA 1
ATOM 734 C C . TYR A 1 89 ? 3.847 -1.012 -1.042 1.00 94.94 89 TYR A C 1
ATOM 736 O O . TYR A 1 89 ? 3.189 -2.008 -1.317 1.00 94.94 89 TYR A O 1
ATOM 744 N N . ASP A 1 90 ? 3.579 -0.234 0.005 1.00 95.19 90 ASP A N 1
ATOM 745 C CA . ASP A 1 90 ? 2.503 -0.521 0.959 1.00 95.19 90 ASP A CA 1
ATOM 746 C C . ASP A 1 90 ? 1.138 -0.524 0.254 1.00 95.19 90 ASP A C 1
ATOM 748 O O . ASP A 1 90 ? 0.357 -1.463 0.398 1.00 95.19 90 ASP A O 1
ATOM 752 N N . ASN A 1 91 ? 0.897 0.466 -0.611 1.00 95.94 91 ASN A N 1
ATOM 753 C CA . ASN A 1 91 ? -0.335 0.547 -1.398 1.00 95.94 91 ASN A CA 1
ATOM 754 C C . ASN A 1 91 ? -0.431 -0.566 -2.450 1.00 95.94 91 ASN A C 1
ATOM 756 O O . ASN A 1 91 ? -1.485 -1.177 -2.611 1.00 95.94 91 ASN A O 1
ATOM 760 N N . LEU A 1 92 ? 0.671 -0.888 -3.135 1.00 95.31 92 LEU A N 1
ATOM 761 C CA . LEU A 1 92 ? 0.714 -2.027 -4.055 1.00 95.31 92 LEU A CA 1
ATOM 762 C C . LEU A 1 92 ? 0.438 -3.347 -3.331 1.00 95.31 92 LEU A C 1
ATOM 764 O O . LEU A 1 92 ? -0.269 -4.185 -3.873 1.00 95.31 92 LEU A O 1
ATOM 768 N N . ALA A 1 93 ? 0.950 -3.537 -2.113 1.00 95.75 93 ALA A N 1
ATOM 769 C CA . ALA A 1 93 ? 0.708 -4.744 -1.328 1.00 95.75 93 ALA A CA 1
ATOM 770 C C . ALA A 1 93 ? -0.779 -4.906 -0.977 1.00 95.75 93 ALA A C 1
ATOM 772 O O . ALA A 1 93 ? -1.308 -6.016 -1.057 1.00 95.75 93 ALA A O 1
ATOM 773 N N . VAL A 1 94 ? -1.470 -3.806 -0.653 1.00 94.62 94 VAL A N 1
ATOM 774 C CA . VAL A 1 94 ? -2.930 -3.799 -0.465 1.00 94.62 94 VAL A CA 1
ATOM 775 C C . VAL A 1 94 ? -3.641 -4.177 -1.766 1.00 94.62 94 VAL A C 1
ATOM 777 O O . VAL A 1 94 ? -4.439 -5.112 -1.773 1.00 94.62 94 VAL A O 1
ATOM 780 N N . LEU A 1 95 ? -3.300 -3.538 -2.888 1.00 94.44 95 LEU A N 1
ATOM 781 C CA . LEU A 1 95 ? -3.894 -3.845 -4.197 1.00 94.44 95 LEU A CA 1
ATOM 782 C C . LEU A 1 95 ? -3.653 -5.298 -4.641 1.00 94.44 95 LEU A C 1
ATOM 784 O O . LEU A 1 95 ? -4.543 -5.926 -5.211 1.00 94.44 95 LEU A O 1
ATOM 788 N N . MET A 1 96 ? -2.476 -5.854 -4.349 1.00 95.12 96 MET A N 1
ATOM 789 C CA . MET A 1 96 ? -2.147 -7.260 -4.601 1.00 95.12 96 MET A CA 1
ATOM 790 C C . MET A 1 96 ? -2.976 -8.204 -3.729 1.00 95.12 96 MET A C 1
ATOM 792 O O . MET A 1 96 ? -3.435 -9.237 -4.205 1.00 95.12 96 MET A O 1
ATOM 796 N N . LYS A 1 97 ? -3.206 -7.848 -2.461 1.00 95.25 97 LYS A N 1
ATOM 797 C CA . LYS A 1 97 ? -4.061 -8.628 -1.555 1.00 95.25 97 LYS A CA 1
ATOM 798 C C . LYS A 1 97 ? -5.510 -8.698 -2.049 1.00 95.25 97 LYS A C 1
ATOM 800 O O . LYS A 1 97 ? -6.184 -9.692 -1.800 1.00 95.25 97 LYS A O 1
ATOM 805 N N . HIS A 1 98 ? -5.968 -7.663 -2.747 1.00 93.62 98 HIS A N 1
ATOM 806 C CA . HIS A 1 98 ? -7.285 -7.611 -3.383 1.00 93.62 98 HIS A CA 1
ATOM 807 C C . HIS A 1 98 ? -7.308 -8.186 -4.811 1.00 93.62 98 HIS A C 1
ATOM 809 O O . HIS A 1 98 ? -8.317 -8.047 -5.493 1.00 93.62 98 HIS A O 1
ATOM 815 N N . ASP A 1 99 ? -6.219 -8.817 -5.268 1.00 94.00 99 ASP A N 1
ATOM 816 C CA . ASP A 1 99 ? -6.059 -9.370 -6.622 1.00 94.00 99 ASP A CA 1
ATOM 817 C C . ASP A 1 99 ? -6.266 -8.332 -7.746 1.00 94.00 99 ASP A C 1
ATOM 819 O O . ASP A 1 99 ? -6.572 -8.687 -8.878 1.00 94.00 99 ASP A O 1
ATOM 823 N N . ILE A 1 100 ? -6.078 -7.034 -7.471 1.00 94.44 100 ILE A N 1
ATOM 824 C CA . ILE A 1 100 ? -6.191 -5.956 -8.475 1.00 94.44 100 ILE A CA 1
ATOM 825 C C . ILE A 1 100 ? -4.888 -5.829 -9.274 1.00 94.44 100 ILE A C 1
ATOM 827 O O . ILE A 1 100 ? -4.895 -5.543 -10.472 1.00 94.44 100 ILE A O 1
ATOM 831 N N . VAL A 1 101 ? -3.750 -6.050 -8.614 1.00 96.06 101 VAL A N 1
ATOM 832 C CA . VAL A 1 101 ? -2.409 -5.953 -9.202 1.00 96.06 101 VAL A CA 1
ATOM 833 C C . VAL A 1 101 ? -1.695 -7.288 -9.051 1.00 96.06 101 VAL A C 1
ATOM 835 O O . VAL A 1 101 ? -1.682 -7.876 -7.972 1.00 96.06 101 VAL A O 1
ATOM 838 N N . LYS A 1 102 ? -1.043 -7.743 -10.120 1.00 95.50 102 LYS A N 1
ATOM 839 C CA . LYS A 1 102 ? -0.168 -8.918 -10.119 1.00 95.50 102 LYS A CA 1
ATOM 840 C C . LYS A 1 102 ? 1.268 -8.523 -10.413 1.00 95.50 102 LYS A C 1
ATOM 842 O O . LYS A 1 102 ? 1.553 -7.455 -10.961 1.00 95.50 102 LYS A O 1
ATOM 847 N N . THR A 1 103 ? 2.183 -9.393 -10.003 1.00 95.31 103 THR A N 1
ATOM 848 C CA . THR A 1 103 ? 3.613 -9.208 -10.222 1.00 95.31 103 THR A CA 1
ATOM 849 C C . THR A 1 103 ? 4.180 -10.325 -11.070 1.00 95.31 103 THR A C 1
ATOM 851 O O . THR A 1 103 ? 3.809 -11.489 -10.936 1.00 95.31 103 THR A O 1
ATOM 854 N N . PHE A 1 104 ? 5.134 -9.973 -11.923 1.00 94.69 104 PHE A N 1
ATOM 855 C CA . PHE A 1 104 ? 5.979 -10.948 -12.595 1.00 94.69 104 PHE A CA 1
ATOM 856 C C . PHE A 1 104 ? 7.434 -10.507 -12.528 1.00 94.69 104 PHE A C 1
ATOM 858 O O . PHE A 1 104 ? 7.765 -9.319 -12.502 1.00 94.69 104 PHE A O 1
ATOM 865 N N . SER A 1 105 ? 8.320 -11.495 -12.473 1.00 93.88 105 SER A N 1
ATOM 866 C CA . SER A 1 105 ? 9.759 -11.268 -12.448 1.00 93.88 105 SER A CA 1
ATOM 867 C C . SER A 1 105 ? 10.334 -11.497 -13.835 1.00 93.88 105 SER A C 1
ATOM 869 O O . SER A 1 105 ? 10.161 -12.569 -14.412 1.00 93.88 105 SER A O 1
ATOM 871 N N . LYS A 1 106 ? 11.066 -10.515 -14.354 1.00 92.00 106 LYS A N 1
ATOM 872 C CA . LYS A 1 106 ? 11.862 -10.670 -15.569 1.00 92.00 106 LYS A CA 1
ATOM 873 C C . LYS A 1 106 ? 13.317 -10.892 -15.170 1.00 92.00 106 LYS A C 1
ATOM 875 O O . LYS A 1 106 ? 13.881 -10.120 -14.388 1.00 92.00 106 LYS A O 1
ATOM 880 N N . LYS A 1 107 ? 13.933 -11.956 -15.695 1.00 87.94 107 LYS A N 1
ATOM 881 C CA . LYS A 1 107 ? 15.380 -12.157 -15.549 1.00 87.94 107 LYS A CA 1
ATOM 882 C C . LYS A 1 107 ? 16.083 -10.999 -16.255 1.00 87.94 107 LYS A C 1
ATOM 884 O O . LYS A 1 107 ? 15.814 -10.737 -17.425 1.00 87.94 107 LYS A O 1
ATOM 889 N N . ALA A 1 108 ? 16.948 -10.292 -15.537 1.00 83.44 108 ALA A N 1
ATOM 890 C CA . ALA A 1 108 ? 17.877 -9.376 -16.178 1.00 83.44 108 ALA A CA 1
ATOM 891 C C . ALA A 1 108 ? 18.913 -10.212 -16.949 1.00 83.44 108 ALA A C 1
ATOM 893 O O . ALA A 1 108 ? 19.294 -11.283 -16.480 1.00 83.44 108 ALA A O 1
ATOM 894 N N . ASN A 1 109 ? 19.378 -9.739 -18.109 1.00 79.31 109 ASN A N 1
ATOM 895 C CA . ASN A 1 109 ? 20.355 -10.433 -18.969 1.00 79.31 109 ASN A CA 1
ATOM 896 C C . ASN A 1 109 ? 21.775 -10.551 -18.344 1.00 79.31 109 ASN A C 1
ATOM 898 O O . ASN A 1 109 ? 22.756 -10.698 -19.064 1.00 79.31 109 ASN A O 1
ATOM 902 N N . GLY A 1 110 ? 21.914 -10.476 -17.015 1.00 81.06 110 GLY A N 1
ATOM 903 C CA . GLY A 1 110 ? 23.188 -10.503 -16.293 1.00 81.06 110 GLY A CA 1
ATOM 904 C C . GLY A 1 110 ? 23.062 -11.051 -14.866 1.00 81.06 110 GLY A C 1
ATOM 905 O O . GLY A 1 110 ? 21.991 -11.474 -14.433 1.00 81.06 110 GLY A O 1
ATOM 906 N N . ARG A 1 111 ? 24.173 -11.048 -14.113 1.00 79.94 111 ARG A N 1
ATOM 907 C CA . ARG A 1 111 ? 24.191 -11.437 -12.690 1.00 79.94 111 ARG A CA 1
ATOM 908 C C . ARG A 1 111 ? 23.458 -10.377 -11.859 1.00 79.94 111 ARG A C 1
ATOM 910 O O . ARG A 1 111 ? 23.851 -9.216 -11.879 1.00 79.94 111 ARG A O 1
ATOM 917 N N . GLY A 1 112 ? 22.419 -10.761 -11.116 1.00 84.12 112 GLY A N 1
ATOM 918 C CA . GLY A 1 112 ? 21.707 -9.836 -10.231 1.00 84.12 112 GLY A CA 1
ATOM 919 C C . GLY A 1 112 ? 20.323 -10.311 -9.794 1.00 84.12 112 GLY A C 1
ATOM 920 O O . GLY A 1 112 ? 19.847 -11.374 -10.195 1.00 84.12 112 GLY A O 1
ATOM 921 N N . ARG A 1 113 ? 19.670 -9.501 -8.951 1.00 85.75 113 ARG A N 1
ATOM 922 C CA . ARG A 1 113 ? 18.290 -9.738 -8.510 1.00 85.75 113 ARG A CA 1
ATOM 923 C C . ARG A 1 113 ? 17.328 -9.521 -9.691 1.00 85.75 113 ARG A C 1
ATOM 925 O O . ARG A 1 113 ? 17.468 -8.510 -10.378 1.00 85.75 113 ARG A O 1
ATOM 932 N N . PRO A 1 114 ? 16.345 -10.412 -9.915 1.00 90.75 114 PRO A N 1
ATOM 933 C CA . PRO A 1 114 ? 15.324 -10.214 -10.940 1.00 90.75 114 PRO A CA 1
ATOM 934 C C . PRO A 1 114 ? 14.598 -8.875 -10.790 1.00 90.75 114 PRO A C 1
ATOM 936 O O . PRO A 1 114 ? 14.369 -8.401 -9.672 1.00 90.75 114 PRO A O 1
ATOM 939 N N . ILE A 1 115 ? 14.212 -8.287 -11.922 1.00 92.31 115 ILE A N 1
ATOM 940 C CA . ILE A 1 115 ? 13.416 -7.060 -11.944 1.00 92.31 115 ILE A CA 1
ATOM 941 C C . ILE A 1 115 ? 11.948 -7.459 -11.828 1.00 92.31 115 ILE A C 1
ATOM 943 O O . ILE A 1 115 ? 11.463 -8.290 -12.597 1.00 92.31 115 ILE A O 1
ATOM 947 N N . VAL A 1 116 ? 11.255 -6.871 -10.854 1.00 94.81 116 VAL A N 1
ATOM 948 C CA . VAL A 1 116 ? 9.835 -7.125 -10.605 1.00 94.81 116 VAL A CA 1
ATOM 949 C C . VAL A 1 116 ? 9.009 -6.031 -11.264 1.00 94.81 116 VAL A C 1
ATOM 951 O O . VAL A 1 116 ? 9.204 -4.845 -10.982 1.00 94.81 116 VAL A O 1
ATOM 954 N N . TYR A 1 117 ? 8.083 -6.458 -12.113 1.00 96.56 117 TYR A N 1
ATOM 955 C CA . TYR A 1 117 ? 7.087 -5.620 -12.758 1.00 96.56 117 TYR A CA 1
ATOM 956 C C . TYR A 1 117 ? 5.729 -5.846 -12.102 1.00 96.56 117 TYR A C 1
ATOM 958 O O . TYR A 1 117 ? 5.401 -6.966 -11.707 1.00 96.56 117 TYR A O 1
ATOM 966 N N . PHE A 1 118 ? 4.956 -4.773 -12.000 1.00 96.44 118 PHE A N 1
ATOM 967 C CA . PHE A 1 118 ? 3.593 -4.739 -11.489 1.00 96.44 118 PHE A CA 1
ATOM 968 C C . PHE A 1 118 ? 2.666 -4.432 -12.656 1.00 96.44 118 PHE A C 1
ATOM 970 O O . PHE A 1 118 ? 2.950 -3.518 -13.425 1.00 96.44 118 PHE A O 1
ATOM 977 N N . HIS A 1 119 ? 1.574 -5.171 -12.796 1.00 95.88 119 HIS A N 1
ATOM 978 C CA . HIS A 1 119 ? 0.564 -4.932 -13.824 1.00 95.88 119 HIS A CA 1
ATOM 979 C C . HIS A 1 119 ? -0.834 -5.146 -13.257 1.00 95.88 119 HIS A C 1
ATOM 981 O O . HIS A 1 119 ? -1.004 -5.846 -12.257 1.00 95.88 119 HIS A O 1
ATOM 987 N N . LEU A 1 120 ? -1.841 -4.567 -13.909 1.00 95.69 120 LEU A N 1
ATOM 988 C CA . LEU A 1 120 ? -3.225 -4.847 -13.553 1.00 95.69 120 LEU A CA 1
ATOM 989 C C . LEU A 1 120 ? -3.558 -6.307 -13.837 1.00 95.69 120 LEU A C 1
ATOM 991 O O . LEU A 1 120 ? -3.227 -6.852 -14.897 1.00 95.69 120 LEU A O 1
ATOM 995 N N . ASN A 1 121 ? -4.238 -6.923 -12.882 1.00 92.81 1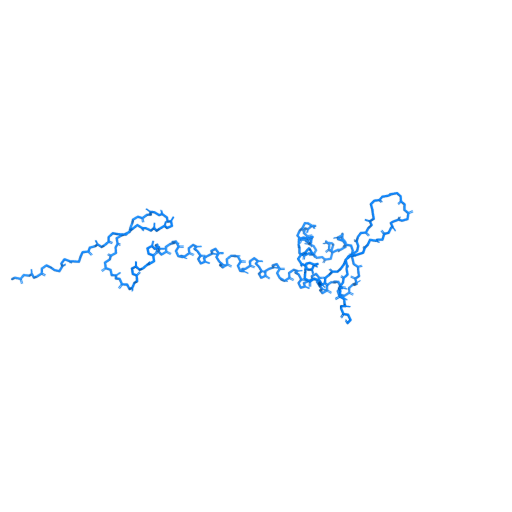21 ASN A N 1
ATOM 996 C CA . ASN A 1 121 ? -4.925 -8.174 -13.095 1.00 92.81 121 ASN A CA 1
ATOM 997 C C . ASN A 1 121 ? -6.214 -7.861 -13.853 1.00 92.81 121 ASN A C 1
ATOM 999 O O . ASN A 1 121 ? -7.253 -7.569 -13.268 1.00 92.81 121 ASN A O 1
ATOM 1003 N N . LEU A 1 122 ? -6.124 -7.863 -15.179 1.00 79.75 122 LEU A N 1
ATOM 1004 C CA . LEU A 1 122 ? -7.296 -7.884 -16.039 1.00 79.75 122 LEU A CA 1
ATOM 1005 C C . LEU A 1 122 ? -7.879 -9.295 -15.920 1.00 79.75 122 LEU A C 1
ATOM 1007 O O . LEU A 1 122 ? -7.576 -10.157 -16.740 1.00 79.75 122 LEU A O 1
ATOM 1011 N N . GLY A 1 123 ? -8.591 -9.560 -14.821 1.00 66.12 123 GLY A N 1
ATOM 1012 C CA . GLY A 1 123 ? -9.378 -10.777 -14.678 1.00 66.12 123 GLY A CA 1
ATOM 1013 C C . GLY A 1 123 ? -10.282 -10.892 -15.901 1.00 66.12 123 GLY A C 1
ATOM 1014 O O . GLY A 1 123 ? -11.088 -9.993 -16.142 1.00 66.12 123 GLY A O 1
ATOM 1015 N N . GLY A 1 124 ? -10.039 -11.920 -16.714 1.00 44.94 124 GLY A N 1
ATOM 1016 C CA . GLY A 1 124 ? -10.916 -12.307 -17.816 1.00 44.94 124 GLY A CA 1
ATOM 1017 C C . GLY A 1 124 ? -12.167 -12.988 -17.297 1.00 44.94 124 GLY A C 1
ATOM 1018 O O . GLY A 1 124 ? -12.061 -13.665 -16.248 1.00 44.94 124 GLY A O 1
#

Sequence (124 aa):
MVMGNSLSAYRFKCIDCRKEYETIHWEHPSQRICQSCIINRRKKQESEEQAKKKENRLQEDLVDILKKYGALTRGELVEKLNKPRTTIYDNLAVLMKHDIVKTFSKKANGRGRPIVYFHLNLGG

pLDDT: mean 83.4, std 15.85, range [36.53, 96.88]